Protein AF-R7QUZ7-F1 (afdb_monomer_lite)

Radius of gyration: 12.47 Å; chains: 1; bounding box: 28×32×30 Å

Secondary structure (DSSP, 8-state):
--EEEPS--HHHHHHHHHHHHHHHTTS----EEEE-GGGTTHHHHHHHHHHHHTTS--GGGGTTEEEES-HHHHHHHHHHHHHTT-

Foldseek 3Di:
DAAEQEDDDVVSVVVLVVQLVCCLVVNDVQAREYQQDPNSCVVVVVVVVVCCVVPVDHPVSCLSYYYYNDPVVVVVSRVVSVVVVD

Structure (mmCIF, N/CA/C/O backbone):
data_AF-R7QUZ7-F1
#
_entry.id   AF-R7QUZ7-F1
#
loop_
_atom_site.group_PDB
_atom_site.id
_atom_site.type_symbol
_atom_site.label_atom_id
_atom_site.label_alt_id
_atom_site.label_comp_id
_atom_site.label_asym_id
_atom_site.label_entity_id
_atom_site.label_seq_id
_atom_site.pdbx_PDB_ins_code
_atom_site.Cartn_x
_atom_site.Cartn_y
_atom_site.Cartn_z
_atom_site.occupancy
_atom_site.B_iso_or_equiv
_atom_site.auth_seq_id
_atom_site.auth_comp_id
_atom_site.auth_asym_id
_atom_site.auth_atom_id
_atom_site.pdbx_PDB_model_num
ATOM 1 N N . MET A 1 1 ? -3.103 14.799 4.526 1.00 84.25 1 MET A N 1
ATOM 2 C CA . MET A 1 1 ? -1.720 14.294 4.388 1.00 84.25 1 MET A CA 1
ATOM 3 C C . MET A 1 1 ? -1.804 12.792 4.202 1.00 84.25 1 MET A C 1
ATOM 5 O O . MET A 1 1 ? -2.695 12.199 4.799 1.00 84.25 1 MET A O 1
ATOM 9 N N . ALA A 1 2 ? -0.940 12.219 3.373 1.00 94.81 2 ALA A N 1
ATOM 10 C CA . ALA A 1 2 ? -0.917 10.797 3.039 1.00 94.81 2 ALA A CA 1
ATOM 11 C C . ALA A 1 2 ? 0.537 10.322 2.931 1.00 94.81 2 ALA A C 1
ATOM 13 O O . ALA A 1 2 ? 1.426 11.139 2.688 1.00 94.81 2 ALA A O 1
ATOM 14 N N . TYR A 1 3 ? 0.749 9.023 3.108 1.00 97.38 3 TYR A N 1
ATOM 15 C CA . TYR A 1 3 ? 2.008 8.349 2.814 1.00 97.38 3 TYR A CA 1
ATOM 16 C C . TYR A 1 3 ? 1.922 7.752 1.415 1.00 97.38 3 TYR A C 1
ATOM 18 O O . TYR A 1 3 ? 0.924 7.111 1.090 1.00 97.38 3 TYR A O 1
ATOM 26 N N . VAL A 1 4 ? 2.947 7.968 0.593 1.00 97.38 4 VAL A N 1
ATOM 27 C CA . VAL A 1 4 ? 3.011 7.430 -0.768 1.00 97.38 4 VAL A CA 1
ATOM 28 C C . VAL A 1 4 ? 4.357 6.743 -0.950 1.00 97.38 4 VAL A C 1
ATOM 30 O O . VAL A 1 4 ? 5.394 7.392 -0.843 1.00 97.38 4 VAL A O 1
ATOM 33 N N . ALA A 1 5 ? 4.332 5.441 -1.216 1.00 98.00 5 ALA A N 1
ATOM 34 C CA . ALA A 1 5 ? 5.505 4.649 -1.549 1.00 98.00 5 ALA A CA 1
ATOM 35 C C . ALA A 1 5 ? 5.596 4.477 -3.068 1.00 98.00 5 ALA A C 1
ATOM 37 O O . ALA A 1 5 ? 4.655 4.001 -3.705 1.00 98.00 5 ALA A O 1
ATOM 38 N N . LEU A 1 6 ? 6.731 4.875 -3.638 1.00 97.88 6 LEU A N 1
ATOM 39 C CA . LEU A 1 6 ? 7.115 4.531 -5.005 1.00 97.88 6 LEU A CA 1
ATOM 40 C C . LEU A 1 6 ? 7.931 3.230 -4.989 1.00 97.88 6 LEU A C 1
ATOM 42 O O . LEU A 1 6 ? 8.518 2.913 -3.951 1.00 97.88 6 LEU A O 1
ATOM 46 N N . PRO A 1 7 ? 8.033 2.508 -6.122 1.00 97.69 7 PRO A N 1
ATOM 47 C CA . PRO A 1 7 ? 8.902 1.344 -6.228 1.00 97.69 7 PRO A CA 1
ATOM 48 C C . PRO A 1 7 ? 10.304 1.627 -5.697 1.00 97.69 7 PRO A C 1
ATOM 50 O O . PRO A 1 7 ? 10.938 2.622 -6.054 1.00 97.69 7 PRO A O 1
ATOM 53 N N . GLY A 1 8 ? 10.780 0.741 -4.831 1.00 96.25 8 GLY A N 1
ATOM 54 C CA . GLY A 1 8 ? 11.993 0.970 -4.066 1.00 96.25 8 GLY A CA 1
ATOM 55 C C . GLY A 1 8 ? 12.599 -0.314 -3.520 1.00 96.25 8 GLY A C 1
ATOM 56 O O . GLY A 1 8 ? 12.080 -1.415 -3.710 1.00 96.25 8 GLY A O 1
ATOM 57 N N . ALA A 1 9 ? 13.736 -0.151 -2.851 1.00 96.06 9 ALA A N 1
ATOM 58 C CA . ALA A 1 9 ? 14.458 -1.227 -2.183 1.00 96.06 9 ALA A CA 1
ATOM 59 C C . ALA A 1 9 ? 13.728 -1.664 -0.888 1.00 96.06 9 ALA A C 1
ATOM 61 O O . ALA A 1 9 ? 12.729 -1.048 -0.509 1.00 96.06 9 ALA A O 1
ATOM 62 N N . PRO A 1 10 ? 14.224 -2.683 -0.156 1.00 96.56 10 PRO A N 1
ATOM 63 C CA . PRO A 1 10 ? 13.580 -3.156 1.072 1.00 96.56 10 PRO A CA 1
ATOM 64 C C . PRO A 1 10 ? 13.309 -2.072 2.123 1.00 96.56 10 PRO A C 1
ATOM 66 O O . PRO A 1 10 ? 12.310 -2.173 2.821 1.00 96.56 10 PRO A O 1
ATOM 69 N N . GLY A 1 11 ? 14.126 -1.014 2.198 1.00 97.81 11 GLY A N 1
ATOM 70 C CA . GLY A 1 11 ? 13.877 0.109 3.112 1.00 97.81 11 GLY A CA 1
ATOM 71 C C . GLY A 1 11 ? 12.552 0.832 2.844 1.00 97.81 11 GLY A C 1
ATOM 72 O O . GLY A 1 11 ? 11.834 1.160 3.774 1.00 97.81 11 GLY A O 1
ATOM 73 N N . THR A 1 12 ? 12.158 0.997 1.579 1.00 97.50 12 THR A N 1
ATOM 74 C CA . THR A 1 12 ? 10.854 1.591 1.241 1.00 97.50 12 THR A CA 1
ATOM 75 C C . THR A 1 12 ? 9.697 0.678 1.647 1.00 97.50 12 THR A C 1
ATOM 77 O O . THR A 1 12 ? 8.639 1.157 2.051 1.00 97.50 12 THR A O 1
ATOM 80 N N . LEU A 1 13 ? 9.889 -0.642 1.534 1.00 96.31 13 LEU A N 1
ATOM 81 C CA . LEU A 1 13 ? 8.899 -1.620 1.979 1.00 96.31 13 LEU A CA 1
ATOM 82 C C . LEU A 1 13 ? 8.757 -1.622 3.509 1.00 96.31 13 LEU A C 1
ATOM 84 O O . LEU A 1 13 ? 7.636 -1.695 4.004 1.00 96.31 13 LEU A O 1
ATOM 88 N N . ASP A 1 14 ? 9.871 -1.510 4.230 1.00 97.50 14 ASP A N 1
ATOM 89 C CA . ASP A 1 14 ? 9.920 -1.385 5.690 1.00 97.50 14 ASP A CA 1
ATOM 90 C C . ASP A 1 14 ? 9.117 -0.156 6.151 1.00 97.50 14 ASP A C 1
ATOM 92 O O . ASP A 1 14 ? 8.101 -0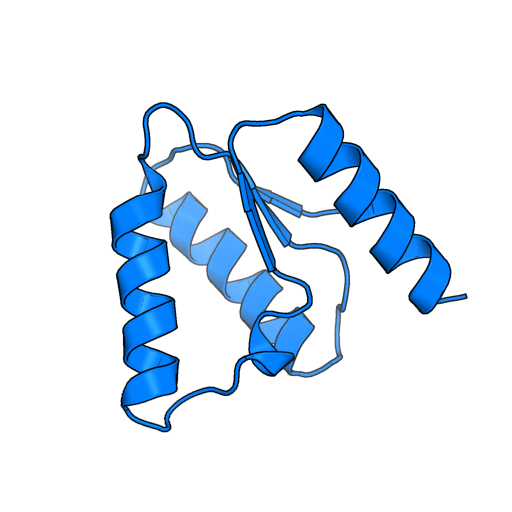.298 6.835 1.00 97.50 14 ASP A O 1
ATOM 96 N N . GLU A 1 15 ? 9.450 1.025 5.621 1.00 97.38 15 GLU A N 1
ATOM 97 C CA . GLU A 1 15 ? 8.786 2.293 5.948 1.00 97.38 15 GLU A CA 1
ATOM 98 C C . GLU A 1 15 ? 7.272 2.279 5.673 1.00 97.38 15 GLU A C 1
ATOM 100 O O . GLU A 1 15 ? 6.480 2.734 6.506 1.00 97.38 15 GLU A O 1
ATOM 105 N N . ILE A 1 16 ? 6.833 1.766 4.513 1.00 96.75 16 ILE A N 1
ATOM 106 C CA . ILE A 1 16 ? 5.395 1.718 4.200 1.00 96.75 16 ILE A CA 1
ATOM 107 C C . ILE A 1 16 ? 4.667 0.679 5.059 1.00 96.75 16 ILE A C 1
ATOM 109 O O . ILE A 1 16 ? 3.518 0.900 5.444 1.00 96.75 16 ILE A O 1
ATOM 113 N N . SER A 1 17 ? 5.318 -0.440 5.391 1.00 95.31 17 SER A N 1
ATOM 114 C CA . SER A 1 17 ? 4.721 -1.474 6.238 1.00 95.31 17 SER A CA 1
ATOM 115 C C . SER A 1 17 ? 4.489 -0.984 7.669 1.00 95.31 17 SER A C 1
ATOM 117 O O . SER A 1 17 ? 3.432 -1.267 8.240 1.00 95.31 17 SER A O 1
ATOM 119 N N . ASP A 1 18 ? 5.393 -0.153 8.193 1.00 96.38 18 ASP A N 1
ATOM 120 C CA . ASP A 1 18 ? 5.273 0.470 9.510 1.00 96.38 18 ASP A CA 1
ATOM 121 C C . ASP A 1 18 ? 4.056 1.394 9.593 1.00 96.38 18 ASP A C 1
ATOM 123 O O . ASP A 1 18 ? 3.222 1.268 10.497 1.00 96.38 18 ASP A O 1
ATOM 127 N N . VAL A 1 19 ? 3.884 2.298 8.624 1.00 95.88 19 VAL A N 1
ATOM 128 C CA . VAL A 1 19 ? 2.730 3.213 8.640 1.00 95.88 19 VAL A CA 1
ATOM 129 C C . VAL A 1 19 ? 1.408 2.487 8.377 1.00 95.88 19 VAL A C 1
ATOM 131 O O . VAL A 1 19 ? 0.388 2.877 8.944 1.00 95.88 19 VAL A O 1
ATOM 134 N N . ILE A 1 20 ? 1.407 1.391 7.607 1.00 95.00 20 ILE A N 1
ATOM 135 C CA . ILE A 1 20 ? 0.230 0.519 7.459 1.00 95.00 20 ILE A CA 1
ATOM 136 C C . ILE A 1 20 ? -0.120 -0.136 8.801 1.00 95.00 20 ILE A C 1
ATOM 138 O O . ILE A 1 20 ? -1.291 -0.158 9.187 1.00 95.00 20 ILE A O 1
ATOM 142 N N . ALA A 1 21 ? 0.869 -0.636 9.547 1.00 94.25 21 ALA A N 1
ATOM 143 C CA . ALA A 1 21 ? 0.644 -1.213 10.869 1.00 94.25 21 ALA A CA 1
ATOM 144 C C . ALA A 1 21 ? 0.071 -0.177 11.855 1.00 94.25 21 ALA A C 1
ATOM 146 O O . ALA A 1 21 ? -0.902 -0.460 12.559 1.00 94.25 21 ALA A O 1
ATOM 147 N N . LEU A 1 22 ? 0.594 1.053 11.854 1.00 94.00 22 LEU A N 1
ATOM 148 C CA . LEU A 1 22 ? 0.060 2.154 12.666 1.00 94.00 22 LEU A CA 1
ATOM 149 C C . LEU A 1 22 ? -1.366 2.552 12.258 1.00 94.00 22 LEU A C 1
ATOM 151 O O . LEU A 1 22 ? -2.191 2.856 13.127 1.00 94.00 22 LEU A O 1
ATOM 155 N N . ALA A 1 23 ? -1.679 2.525 10.960 1.00 91.00 23 ALA A N 1
ATOM 156 C CA . ALA A 1 23 ? -3.022 2.787 10.452 1.00 91.00 23 ALA A CA 1
ATOM 157 C C . ALA A 1 23 ? -4.026 1.710 10.887 1.00 91.00 23 ALA A C 1
ATOM 159 O O . ALA A 1 23 ? -5.156 2.053 11.244 1.00 91.00 23 ALA A O 1
ATOM 160 N N . ARG A 1 24 ? -3.607 0.436 10.920 1.00 89.38 24 ARG A N 1
ATOM 161 C CA . ARG A 1 24 ? -4.401 -0.697 11.433 1.00 89.38 24 ARG A CA 1
ATOM 162 C C . ARG A 1 24 ? -4.704 -0.572 12.922 1.00 89.38 24 ARG A C 1
ATOM 164 O O . ARG A 1 24 ? -5.828 -0.818 13.339 1.00 89.38 24 ARG A O 1
ATOM 171 N N . LEU A 1 25 ? -3.724 -0.140 13.716 1.00 90.56 25 LEU A N 1
ATOM 172 C CA . LEU A 1 25 ? -3.889 0.081 15.158 1.00 90.56 25 LEU A CA 1
ATOM 173 C C . LEU A 1 25 ? -4.705 1.341 15.496 1.00 90.56 25 LEU A C 1
ATOM 175 O O . LEU A 1 25 ? -4.958 1.615 16.666 1.00 90.56 25 LEU A O 1
ATOM 179 N N . GLY A 1 26 ? -5.092 2.136 14.493 1.00 87.06 26 GLY A N 1
ATOM 180 C CA . GLY A 1 26 ? -5.810 3.395 14.692 1.00 87.06 26 GLY A CA 1
ATOM 181 C C . GLY A 1 26 ? -4.948 4.532 15.252 1.00 87.06 26 GLY A C 1
ATOM 182 O O . GLY A 1 26 ? -5.484 5.597 15.548 1.00 87.06 26 GLY A O 1
ATOM 183 N N . ILE A 1 27 ? -3.630 4.339 15.361 1.00 88.31 27 ILE A N 1
ATOM 184 C CA . ILE A 1 27 ? -2.680 5.336 15.877 1.00 88.31 27 ILE A CA 1
ATOM 185 C C . ILE A 1 27 ? -2.461 6.441 14.837 1.00 88.31 27 ILE A C 1
ATOM 187 O O . ILE A 1 27 ? -2.552 7.624 15.157 1.00 88.31 27 ILE A O 1
ATOM 191 N N . ASP A 1 28 ? -2.237 6.062 13.574 1.00 84.75 28 ASP A N 1
ATOM 192 C CA . ASP A 1 28 ? -2.127 7.002 12.456 1.00 84.75 28 ASP A CA 1
ATOM 193 C C . ASP A 1 28 ? -2.919 6.520 11.238 1.00 84.75 28 ASP A C 1
ATOM 195 O O . ASP A 1 28 ? -2.394 5.921 10.313 1.00 84.75 28 ASP A O 1
ATOM 199 N N . GLY A 1 29 ? -4.224 6.784 11.210 1.00 83.50 29 GLY A N 1
ATOM 200 C CA . GLY A 1 29 ? -5.058 6.420 10.050 1.00 83.50 29 GLY A CA 1
ATOM 201 C C . GLY A 1 29 ? -4.905 7.326 8.812 1.00 83.50 29 GLY A C 1
ATOM 202 O O . GLY A 1 29 ? -5.917 7.624 8.180 1.00 83.50 29 GLY A O 1
ATOM 203 N N . LYS A 1 30 ? -3.736 7.915 8.537 1.00 93.50 30 LYS A N 1
ATOM 204 C CA . LYS A 1 30 ? -3.532 8.600 7.248 1.00 93.50 30 LYS A CA 1
ATOM 205 C C . LYS A 1 30 ? -3.637 7.580 6.103 1.00 93.50 30 LYS A C 1
ATOM 207 O O . LYS A 1 30 ? -3.319 6.412 6.306 1.00 93.50 30 LYS A O 1
ATOM 212 N N . PRO A 1 31 ? -4.059 8.004 4.902 1.00 96.38 31 PRO A N 1
ATOM 213 C CA . PRO A 1 31 ? -4.021 7.145 3.725 1.00 96.38 31 PRO A CA 1
ATOM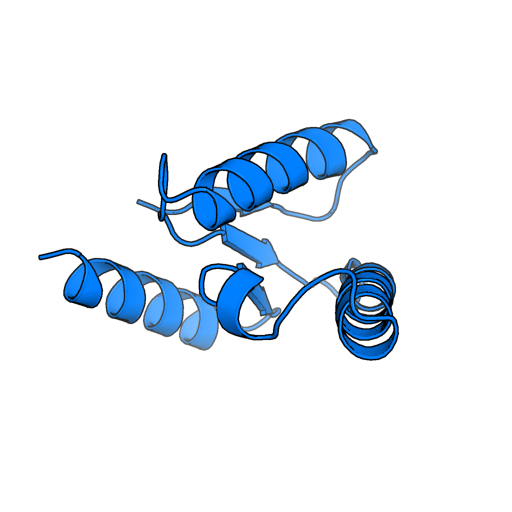 214 C C . PRO A 1 31 ? -2.588 6.701 3.426 1.00 96.38 31 PRO A C 1
ATOM 216 O O . PRO A 1 31 ? -1.678 7.534 3.416 1.00 96.38 31 PRO A O 1
ATOM 219 N N . CYS A 1 32 ? -2.413 5.415 3.152 1.00 97.31 32 CYS A N 1
ATOM 220 C CA . CYS A 1 32 ? -1.180 4.793 2.692 1.00 97.31 32 CYS A CA 1
ATOM 221 C C . CYS A 1 32 ? -1.383 4.361 1.238 1.00 97.31 32 CYS A C 1
ATOM 223 O O . CYS A 1 32 ? -2.285 3.583 0.937 1.00 97.31 32 CYS A O 1
ATOM 225 N N . VAL A 1 33 ? -0.563 4.868 0.329 1.00 98.12 33 VAL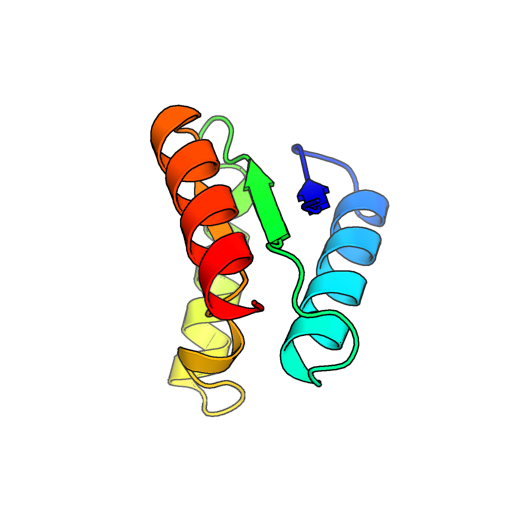 A N 1
ATOM 226 C CA . VAL A 1 33 ? -0.662 4.582 -1.103 1.00 98.12 33 VAL A CA 1
ATOM 227 C C . VAL A 1 33 ? 0.620 3.902 -1.556 1.00 98.12 33 VAL A C 1
ATOM 229 O O . VAL A 1 33 ? 1.710 4.403 -1.294 1.00 98.12 33 VAL A O 1
ATOM 232 N N . LEU A 1 34 ? 0.492 2.781 -2.255 1.00 98.38 34 LEU A N 1
ATOM 233 C CA . LEU A 1 34 ? 1.576 2.166 -3.007 1.00 98.38 34 LEU A CA 1
ATOM 234 C C . LEU A 1 34 ? 1.353 2.477 -4.487 1.00 98.38 34 LEU A C 1
ATOM 236 O O . LEU A 1 34 ? 0.372 2.024 -5.080 1.00 98.38 34 LEU A O 1
ATOM 240 N N . TYR A 1 35 ? 2.234 3.295 -5.060 1.00 98.38 35 TYR A N 1
ATOM 241 C CA . TYR A 1 35 ? 2.125 3.740 -6.444 1.00 98.38 35 TYR A CA 1
ATOM 242 C C . TYR A 1 35 ? 2.614 2.644 -7.396 1.00 98.38 35 TYR A C 1
ATOM 244 O O . TYR A 1 35 ? 3.810 2.366 -7.494 1.00 98.38 35 TYR A O 1
ATOM 252 N N . ASP A 1 36 ? 1.672 1.984 -8.061 1.00 98.19 36 ASP A N 1
ATOM 253 C CA . ASP A 1 36 ? 1.891 0.710 -8.746 1.00 98.19 36 ASP A CA 1
ATOM 254 C C . ASP A 1 36 ? 2.376 0.863 -10.191 1.00 98.19 36 ASP A C 1
ATOM 256 O O . ASP A 1 36 ? 1.656 0.588 -11.147 1.00 98.19 36 ASP A O 1
ATOM 260 N N . LEU A 1 37 ? 3.621 1.303 -10.363 1.00 96.94 37 LEU A N 1
ATOM 261 C CA . LEU A 1 37 ? 4.241 1.388 -11.687 1.00 96.94 37 LEU A CA 1
ATOM 262 C C . LEU A 1 37 ? 4.439 -0.007 -12.291 1.00 96.94 37 LEU A C 1
ATOM 264 O O . LEU A 1 37 ? 5.125 -0.845 -11.706 1.00 96.94 37 LEU A O 1
ATOM 268 N N . ASP A 1 38 ? 3.840 -0.238 -13.461 1.00 96.50 38 ASP A N 1
ATOM 269 C CA . ASP A 1 38 ? 3.944 -1.476 -14.248 1.00 96.50 38 ASP A CA 1
ATOM 270 C C . ASP A 1 38 ? 3.660 -2.766 -13.450 1.00 96.50 38 ASP A C 1
ATOM 272 O O . ASP A 1 38 ? 4.185 -3.840 -13.749 1.00 96.50 38 ASP A O 1
ATOM 276 N N . GLY A 1 39 ? 2.814 -2.672 -12.419 1.00 97.50 39 GLY A N 1
ATOM 277 C CA . GLY A 1 39 ? 2.437 -3.805 -11.576 1.00 97.50 39 GLY A CA 1
ATOM 278 C C . GLY A 1 39 ? 3.480 -4.213 -10.527 1.00 97.50 39 GLY A C 1
ATOM 279 O O . GLY A 1 39 ? 3.396 -5.325 -9.996 1.00 97.50 39 GLY A O 1
ATOM 280 N N . PHE A 1 40 ? 4.457 -3.352 -10.215 1.00 98.00 40 PHE A N 1
ATOM 281 C CA . PHE A 1 40 ? 5.510 -3.605 -9.224 1.00 98.00 40 PHE A CA 1
ATOM 282 C C . PHE A 1 40 ? 4.978 -4.111 -7.869 1.00 98.00 40 PHE A C 1
ATOM 284 O O . PHE A 1 40 ? 5.572 -5.005 -7.264 1.00 98.00 40 PHE A O 1
ATOM 291 N N . TYR A 1 41 ? 3.846 -3.586 -7.394 1.00 98.06 41 TYR A N 1
ATOM 292 C CA . TYR A 1 41 ? 3.237 -3.941 -6.110 1.00 98.06 41 TYR A CA 1
ATOM 293 C C . TYR A 1 41 ? 2.179 -5.049 -6.200 1.00 98.06 41 TYR A C 1
ATOM 295 O O . TYR A 1 41 ? 1.659 -5.477 -5.166 1.00 98.06 41 TYR A O 1
ATOM 303 N N . GLN A 1 42 ? 1.882 -5.589 -7.386 1.00 98.12 42 GLN A N 1
ATOM 304 C CA . GLN A 1 42 ? 0.925 -6.695 -7.529 1.00 98.12 42 GLN A CA 1
ATOM 305 C C . GLN A 1 42 ? 1.313 -7.952 -6.725 1.00 98.12 42 G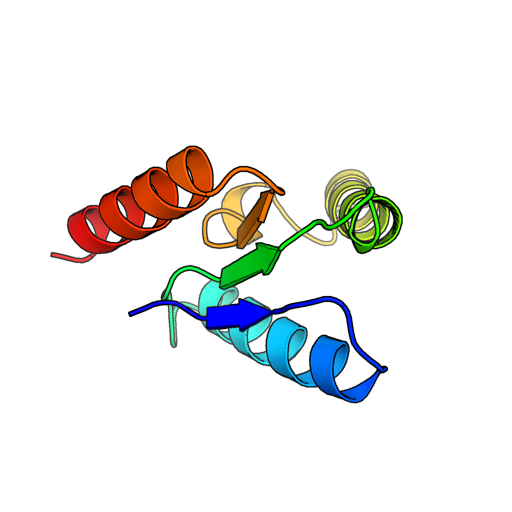LN A C 1
ATOM 307 O O . GLN A 1 42 ? 0.431 -8.530 -6.082 1.00 98.12 42 GLN A O 1
ATOM 312 N N . PRO A 1 43 ? 2.593 -8.376 -6.651 1.00 97.56 43 PRO A N 1
ATOM 313 C CA . PRO A 1 43 ? 2.986 -9.478 -5.772 1.00 97.56 43 PRO A CA 1
ATOM 314 C C . PRO A 1 43 ? 2.692 -9.196 -4.293 1.00 97.56 43 PRO A C 1
ATOM 316 O O . PRO A 1 43 ? 2.217 -10.077 -3.579 1.00 97.56 43 PRO A O 1
ATOM 319 N N . LEU A 1 44 ? 2.905 -7.959 -3.835 1.00 96.69 44 LEU A N 1
ATOM 320 C CA . LEU A 1 44 ? 2.594 -7.553 -2.463 1.00 96.69 44 LEU A CA 1
ATOM 321 C C . LEU A 1 44 ? 1.080 -7.534 -2.210 1.00 96.69 44 LEU A C 1
ATOM 323 O O . LEU A 1 44 ? 0.627 -8.003 -1.167 1.00 96.69 44 LEU A O 1
ATOM 327 N N . LYS A 1 45 ? 0.278 -7.099 -3.189 1.00 96.94 45 LYS A N 1
ATOM 328 C CA . LYS A 1 45 ? -1.185 -7.220 -3.133 1.00 96.94 45 LYS A CA 1
ATOM 329 C C . LYS A 1 45 ? -1.618 -8.673 -2.913 1.00 96.94 45 LYS A C 1
ATOM 331 O O . LYS A 1 45 ? -2.475 -8.932 -2.072 1.00 96.94 45 LYS A O 1
ATOM 336 N N . LYS A 1 46 ? -0.980 -9.632 -3.596 1.00 98.25 46 LYS A N 1
ATOM 337 C CA . LYS A 1 46 ? -1.232 -11.070 -3.385 1.00 98.25 46 LYS A CA 1
ATOM 338 C C . LYS A 1 46 ? -0.856 -11.548 -1.987 1.00 98.25 46 LYS A C 1
ATOM 340 O O . LYS A 1 46 ? -1.543 -12.411 -1.446 1.00 98.25 46 LYS A O 1
ATOM 345 N N . VAL A 1 47 ? 0.181 -10.979 -1.377 1.00 97.25 47 VAL A N 1
ATOM 346 C CA . VAL A 1 47 ? 0.507 -11.246 0.031 1.00 97.25 47 VAL A CA 1
ATOM 347 C C . VAL A 1 47 ? -0.616 -10.755 0.951 1.00 97.25 47 VAL A C 1
ATOM 349 O O . VAL A 1 47 ? -1.037 -11.509 1.825 1.00 97.25 47 VAL A O 1
ATOM 352 N N . PHE A 1 48 ? -1.158 -9.552 0.735 1.00 96.25 48 PHE A N 1
ATOM 353 C CA . PHE A 1 48 ? -2.281 -9.037 1.533 1.00 96.25 48 PHE A CA 1
ATOM 354 C C . PHE A 1 48 ? -3.551 -9.878 1.365 1.00 96.25 48 PHE A C 1
ATOM 356 O O . PHE A 1 48 ? -4.167 -10.259 2.357 1.00 96.25 48 PHE A O 1
ATOM 363 N N . GLU A 1 49 ? -3.904 -10.244 0.130 1.00 97.50 49 GLU A N 1
ATOM 364 C CA . GLU A 1 49 ? -5.015 -11.166 -0.148 1.00 97.50 49 GLU A CA 1
ATOM 365 C C . GLU A 1 49 ? -4.812 -12.500 0.590 1.00 97.50 49 GLU A C 1
ATOM 367 O O . GLU A 1 49 ? -5.708 -12.969 1.291 1.00 97.50 49 GLU A O 1
ATOM 372 N N . LYS A 1 50 ? -3.595 -13.062 0.554 1.00 98.50 50 LYS A N 1
ATOM 373 C CA . LYS A 1 50 ? -3.274 -14.307 1.261 1.00 98.50 50 LYS A CA 1
ATOM 374 C C . LYS A 1 50 ? -3.397 -14.186 2.781 1.00 98.50 50 LYS A C 1
ATOM 376 O O . LYS A 1 50 ? -3.817 -15.153 3.422 1.00 98.50 50 LYS A O 1
ATOM 381 N N . MET A 1 51 ? -3.026 -13.043 3.363 1.00 97.56 51 MET A N 1
ATOM 382 C CA . MET A 1 51 ? -3.200 -12.780 4.798 1.00 97.56 51 MET A CA 1
ATOM 383 C C . MET A 1 51 ? -4.679 -12.819 5.183 1.00 97.56 51 MET A C 1
ATOM 385 O O . MET A 1 51 ? -5.017 -13.398 6.214 1.00 97.56 51 MET A O 1
ATOM 389 N N . ILE A 1 52 ? -5.547 -12.259 4.336 1.00 97.38 52 ILE A N 1
ATOM 390 C CA . ILE A 1 52 ? -6.996 -12.251 4.548 1.00 97.38 52 ILE A CA 1
ATOM 391 C C . ILE A 1 52 ? -7.564 -13.665 4.418 1.00 97.38 52 ILE A C 1
ATOM 393 O O . ILE A 1 52 ? -8.203 -14.156 5.346 1.00 97.38 52 ILE A O 1
ATOM 397 N N . ASP A 1 53 ? -7.250 -14.363 3.326 1.00 98.25 53 ASP A N 1
ATOM 398 C CA . ASP A 1 53 ? -7.726 -15.730 3.073 1.00 98.25 53 ASP A CA 1
ATOM 399 C C . ASP A 1 53 ? -7.292 -16.726 4.156 1.00 98.25 53 ASP A C 1
ATOM 401 O O . ASP A 1 53 ? -7.965 -17.723 4.413 1.00 98.25 53 ASP A O 1
ATOM 405 N N . SER A 1 54 ? -6.147 -16.471 4.790 1.00 98.38 54 SER A N 1
ATOM 406 C CA . SER A 1 54 ? -5.595 -17.327 5.843 1.00 98.38 54 SER A CA 1
ATOM 407 C C . SER A 1 54 ? -6.036 -16.910 7.255 1.00 98.38 54 SER A C 1
ATOM 409 O O . SER A 1 54 ? -5.601 -17.529 8.223 1.00 98.38 54 SER A O 1
ATOM 411 N N . GLY A 1 55 ? -6.877 -15.877 7.395 1.00 97.31 55 GLY A N 1
ATOM 412 C CA . GLY A 1 55 ? -7.414 -15.423 8.683 1.00 97.31 55 GLY A CA 1
ATOM 413 C C . GLY A 1 55 ? -6.450 -14.599 9.546 1.00 97.31 55 GLY A C 1
ATOM 414 O O . GLY A 1 55 ? -6.706 -14.419 10.733 1.00 97.31 55 GLY A O 1
ATOM 415 N N . PHE A 1 56 ? -5.349 -14.094 8.980 1.00 96.44 56 PHE A N 1
ATOM 416 C CA . PHE A 1 56 ? -4.388 -13.231 9.687 1.00 96.44 56 PHE A CA 1
ATOM 417 C C . PHE A 1 56 ? -4.725 -11.736 9.597 1.00 96.44 56 PHE A C 1
ATOM 419 O O . PHE A 1 56 ? -4.131 -10.923 10.309 1.00 96.44 56 PHE A O 1
ATOM 426 N N . ALA A 1 57 ? -5.646 -11.362 8.711 1.00 95.50 57 ALA A N 1
ATOM 427 C CA . ALA A 1 57 ? -6.127 -9.999 8.546 1.00 95.50 57 ALA A CA 1
ATOM 428 C C . ALA A 1 57 ? -7.574 -9.994 8.038 1.00 95.50 57 ALA A C 1
ATOM 430 O O . ALA A 1 57 ? -8.070 -10.995 7.523 1.00 95.50 57 ALA A O 1
ATOM 431 N N . TYR A 1 58 ? -8.232 -8.846 8.138 1.00 95.38 58 TYR A N 1
ATOM 432 C CA . TYR A 1 58 ? -9.545 -8.608 7.539 1.00 95.38 58 TYR A CA 1
ATOM 433 C C . TYR A 1 58 ? -9.445 -7.559 6.430 1.00 95.38 58 TYR A C 1
ATOM 435 O O . TYR A 1 58 ? -8.528 -6.745 6.421 1.00 95.38 58 TYR A O 1
ATOM 443 N N . GLN A 1 59 ? -10.416 -7.522 5.513 1.00 94.25 59 GLN A N 1
ATOM 444 C CA . GLN A 1 59 ? -10.484 -6.476 4.476 1.00 94.25 59 GLN A CA 1
ATOM 445 C C . GLN A 1 59 ? -10.430 -5.058 5.081 1.00 94.25 59 GLN A C 1
ATOM 447 O O . GLN A 1 59 ? -9.756 -4.174 4.557 1.00 94.25 59 GLN A O 1
ATOM 452 N N . GLU A 1 60 ? -11.079 -4.865 6.233 1.00 93.06 60 GLU A N 1
ATOM 453 C CA . GLU A 1 60 ? -11.107 -3.591 6.962 1.00 93.06 60 GLU A CA 1
ATOM 454 C C . GLU A 1 60 ? -9.717 -3.144 7.451 1.00 93.06 60 GLU A C 1
ATOM 456 O O . GLU A 1 60 ? -9.453 -1.943 7.522 1.00 93.06 60 GLU A O 1
ATOM 461 N N . ASP A 1 61 ? -8.795 -4.080 7.708 1.00 92.19 61 ASP A N 1
ATOM 462 C CA . ASP A 1 61 ? -7.423 -3.757 8.121 1.00 92.19 61 ASP A CA 1
ATOM 463 C C . ASP A 1 61 ? -6.680 -2.958 7.041 1.00 92.19 61 ASP A C 1
ATOM 465 O O . ASP A 1 61 ? -5.820 -2.130 7.340 1.00 92.19 61 ASP A O 1
ATOM 469 N N . PHE A 1 62 ? -7.035 -3.168 5.773 1.00 94.31 62 PHE A N 1
ATOM 470 C CA . PHE A 1 62 ? -6.418 -2.500 4.632 1.00 94.31 62 PHE A CA 1
ATOM 471 C C . PHE A 1 62 ? -7.250 -1.326 4.115 1.00 94.31 62 PHE A C 1
ATOM 473 O O . PHE A 1 62 ? -6.927 -0.763 3.076 1.00 94.31 62 PHE A O 1
ATOM 480 N N . ARG A 1 63 ? -8.294 -0.888 4.835 1.00 93.88 63 ARG A N 1
ATOM 481 C CA . ARG A 1 63 ? -9.169 0.210 4.382 1.00 93.88 63 ARG A CA 1
ATOM 482 C C . ARG A 1 63 ? -8.403 1.500 4.068 1.00 93.88 63 ARG A C 1
ATOM 484 O O . ARG A 1 63 ? -8.779 2.240 3.162 1.00 93.88 63 ARG A O 1
ATOM 491 N N . ASN A 1 64 ? -7.335 1.772 4.815 1.00 95.56 64 ASN A N 1
ATOM 492 C CA . ASN A 1 64 ? -6.493 2.954 4.643 1.00 95.56 64 ASN A CA 1
ATOM 493 C C . ASN A 1 64 ? -5.355 2.732 3.640 1.00 95.56 64 ASN A C 1
ATOM 495 O O . ASN A 1 64 ? -4.532 3.625 3.477 1.00 95.56 64 ASN A O 1
ATOM 499 N N . VAL A 1 65 ? -5.322 1.589 2.954 1.00 96.94 65 VAL A N 1
ATOM 500 C CA . VAL A 1 65 ? -4.292 1.223 1.983 1.00 96.94 65 VAL A CA 1
ATOM 501 C C . VAL A 1 65 ? -4.880 1.208 0.574 1.00 96.94 65 VAL A C 1
ATOM 503 O O . VAL A 1 65 ? -5.922 0.602 0.339 1.00 96.94 65 VAL A O 1
ATOM 506 N N . LEU A 1 66 ? -4.198 1.852 -0.371 1.00 97.94 66 LEU A N 1
ATOM 507 C CA . LEU A 1 66 ? -4.507 1.785 -1.798 1.00 97.94 66 LEU A CA 1
ATOM 508 C C . LEU A 1 66 ? -3.263 1.355 -2.578 1.00 97.94 66 LEU A C 1
ATOM 510 O O . LEU A 1 66 ? -2.173 1.864 -2.335 1.00 97.94 66 LEU A O 1
ATOM 514 N N . ILE A 1 67 ? -3.441 0.450 -3.540 1.00 98.19 67 ILE A N 1
ATOM 515 C CA . ILE A 1 67 ? -2.424 0.095 -4.536 1.00 98.19 67 ILE A CA 1
ATOM 516 C C . ILE A 1 67 ? -2.988 0.495 -5.894 1.00 98.19 67 ILE A C 1
ATOM 518 O O . ILE A 1 67 ? -3.969 -0.106 -6.330 1.00 98.19 67 ILE A O 1
ATOM 522 N N . SER A 1 68 ? -2.414 1.519 -6.524 1.00 98.19 68 SER A N 1
ATOM 523 C CA . SER A 1 68 ? -2.901 2.038 -7.806 1.00 98.19 68 SER A CA 1
ATOM 524 C C . SER A 1 68 ? -1.807 2.781 -8.568 1.00 98.19 68 SER A C 1
ATOM 526 O O . SER A 1 68 ? -0.897 3.354 -7.968 1.00 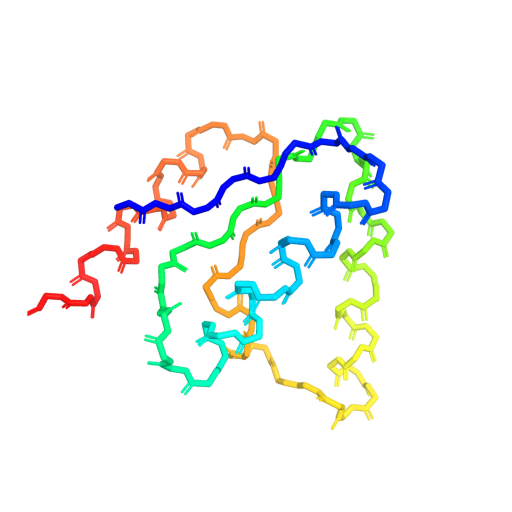98.19 68 SER A O 1
ATOM 528 N N . SER A 1 69 ? -1.905 2.771 -9.895 1.00 97.88 69 SER A N 1
ATOM 529 C CA . SER A 1 69 ? -1.113 3.597 -10.809 1.00 97.88 69 SER A CA 1
ATOM 530 C C . SER A 1 69 ? -1.866 4.849 -11.277 1.00 97.88 69 SER A C 1
ATOM 532 O O . SER A 1 69 ? -1.296 5.675 -11.984 1.00 97.88 69 SER A O 1
ATOM 534 N N . ASP A 1 70 ? -3.151 4.977 -10.940 1.00 98.12 70 ASP A N 1
ATOM 535 C CA . ASP A 1 70 ? -4.017 6.064 -11.389 1.00 98.12 70 ASP A CA 1
ATOM 536 C C . ASP A 1 70 ? -3.987 7.224 -10.385 1.00 98.12 70 ASP A C 1
ATOM 538 O O . ASP A 1 70 ? -4.428 7.117 -9.239 1.00 98.12 70 ASP A O 1
ATOM 542 N N . ILE A 1 71 ? -3.456 8.363 -10.829 1.00 96.94 71 ILE A N 1
ATOM 543 C CA . ILE A 1 71 ? -3.333 9.573 -10.012 1.00 96.94 71 ILE A CA 1
ATOM 544 C C . ILE A 1 71 ? -4.704 10.134 -9.611 1.00 96.94 71 ILE A C 1
ATOM 546 O O . ILE A 1 71 ? -4.833 10.677 -8.510 1.00 96.94 71 ILE A O 1
ATOM 550 N N . GLU A 1 72 ? -5.729 9.998 -10.455 1.00 97.88 72 GLU A N 1
ATOM 551 C CA . GLU A 1 72 ? -7.081 10.463 -10.137 1.00 97.88 72 GLU A CA 1
ATOM 552 C C . GLU A 1 72 ? -7.710 9.597 -9.041 1.00 97.88 72 GLU A C 1
ATOM 554 O O . GLU A 1 72 ? -8.246 10.130 -8.064 1.00 97.88 72 GLU A O 1
ATOM 559 N N . GLU A 1 73 ? -7.567 8.271 -9.141 1.00 98.12 73 GLU A N 1
ATOM 560 C CA . GLU A 1 73 ? -8.010 7.329 -8.106 1.00 98.12 73 GLU A CA 1
ATOM 561 C C . GLU A 1 73 ? -7.304 7.601 -6.771 1.00 98.12 73 GLU A C 1
ATOM 563 O O . GLU A 1 73 ? -7.949 7.678 -5.720 1.00 98.12 73 GLU A O 1
ATOM 568 N N . ILE A 1 74 ? -5.986 7.814 -6.808 1.00 98.12 74 ILE A N 1
ATOM 569 C CA . ILE A 1 74 ? -5.182 8.143 -5.627 1.00 98.12 74 ILE A CA 1
ATOM 570 C C . ILE A 1 74 ? -5.663 9.448 -4.987 1.00 98.12 74 ILE A C 1
ATOM 572 O O . ILE A 1 74 ? -5.855 9.507 -3.768 1.00 98.12 74 ILE A O 1
ATOM 576 N N . GLY A 1 75 ? -5.893 10.489 -5.790 1.00 97.56 75 GLY A N 1
ATOM 577 C CA . GLY A 1 75 ? -6.413 11.768 -5.313 1.00 97.56 75 GLY A CA 1
ATOM 578 C C . GLY A 1 75 ? -7.778 11.618 -4.639 1.00 97.56 75 GLY A C 1
ATOM 579 O O . GLY A 1 75 ? -7.969 12.080 -3.509 1.00 97.56 75 GLY A O 1
ATOM 580 N N . ALA A 1 76 ? -8.704 10.908 -5.287 1.00 97.69 76 ALA A N 1
ATOM 581 C CA . ALA A 1 76 ? -10.036 10.642 -4.752 1.00 97.69 76 ALA A CA 1
ATOM 582 C C . ALA A 1 76 ? -9.987 9.838 -3.441 1.00 97.69 76 ALA A C 1
ATOM 584 O O . ALA A 1 76 ? -10.699 10.155 -2.483 1.00 97.69 76 ALA A O 1
ATOM 585 N N . PHE A 1 77 ? -9.115 8.831 -3.363 1.00 97.56 77 PHE A N 1
ATOM 586 C CA . PHE A 1 77 ? -8.916 8.023 -2.164 1.00 97.56 77 PHE A CA 1
ATOM 587 C C . PHE A 1 77 ? -8.407 8.853 -0.982 1.00 97.56 77 PHE A C 1
ATOM 589 O O . PHE A 1 77 ? -8.956 8.766 0.121 1.00 97.56 77 PHE A O 1
ATOM 596 N N . ILE A 1 78 ? -7.394 9.694 -1.208 1.00 96.44 78 ILE A N 1
ATOM 597 C CA . ILE A 1 78 ? -6.827 10.558 -0.167 1.00 96.44 78 ILE A CA 1
ATOM 598 C C . ILE A 1 78 ? -7.884 11.533 0.363 1.00 96.44 78 ILE A C 1
ATOM 600 O O . ILE A 1 78 ? -8.002 11.712 1.579 1.00 96.44 78 ILE A O 1
ATOM 604 N N . GLU A 1 79 ? -8.675 12.138 -0.525 1.00 95.50 79 GLU A N 1
ATOM 605 C CA . GLU A 1 79 ? -9.737 13.071 -0.145 1.00 95.50 79 GLU A CA 1
ATOM 606 C C . GLU A 1 79 ? -10.859 12.392 0.643 1.00 95.50 79 GLU A C 1
ATOM 608 O O . GLU A 1 79 ? -11.242 12.883 1.709 1.00 95.50 79 GLU A O 1
ATOM 613 N N . LYS A 1 80 ? -11.322 11.220 0.192 1.00 94.00 80 LYS A N 1
ATOM 614 C CA . LYS A 1 80 ? -12.343 10.432 0.896 1.00 94.00 80 LYS A CA 1
ATOM 615 C C . LYS A 1 80 ? -11.930 10.142 2.341 1.00 94.00 80 LYS A C 1
ATOM 617 O O . LYS A 1 80 ? -12.666 10.445 3.278 1.00 94.00 80 LYS A O 1
ATOM 622 N N . ARG A 1 81 ? -10.719 9.619 2.538 1.00 92.75 81 ARG A N 1
ATOM 623 C CA . ARG A 1 81 ? -10.193 9.274 3.869 1.00 92.75 81 ARG A CA 1
ATOM 624 C C . ARG A 1 81 ? -9.917 10.494 4.745 1.00 92.75 81 ARG A C 1
ATOM 626 O O . ARG A 1 81 ? -9.986 10.401 5.968 1.00 92.75 81 ARG A O 1
ATOM 633 N N . ARG A 1 82 ? -9.628 11.652 4.142 1.00 86.62 82 ARG A N 1
ATOM 634 C CA . ARG A 1 82 ? -9.510 12.923 4.867 1.00 86.62 82 ARG A CA 1
ATOM 635 C C . ARG A 1 82 ? -10.854 13.375 5.439 1.00 86.62 82 ARG A C 1
ATOM 637 O O . ARG A 1 82 ? -10.876 13.879 6.558 1.00 86.62 82 ARG A O 1
ATOM 644 N N . MET A 1 83 ? -11.948 13.206 4.695 1.00 85.00 83 MET A N 1
ATOM 645 C CA . MET A 1 83 ? -13.289 13.604 5.141 1.00 85.00 83 MET A CA 1
ATOM 646 C C . MET A 1 83 ? -13.843 12.695 6.244 1.00 85.00 83 MET A C 1
ATOM 648 O O . MET A 1 83 ? -14.474 13.196 7.163 1.00 85.00 83 MET A O 1
ATOM 652 N N . GLU A 1 84 ? -13.552 11.392 6.205 1.00 82.50 84 GLU A N 1
ATOM 653 C CA . GLU A 1 84 ? -13.993 10.416 7.222 1.00 82.50 84 GLU A CA 1
ATOM 654 C C . GLU A 1 84 ? -13.376 10.640 8.618 1.00 82.50 84 GLU A C 1
ATOM 656 O O . GLU A 1 84 ? -13.857 10.090 9.605 1.00 82.50 84 GLU A O 1
ATOM 661 N N . LYS A 1 8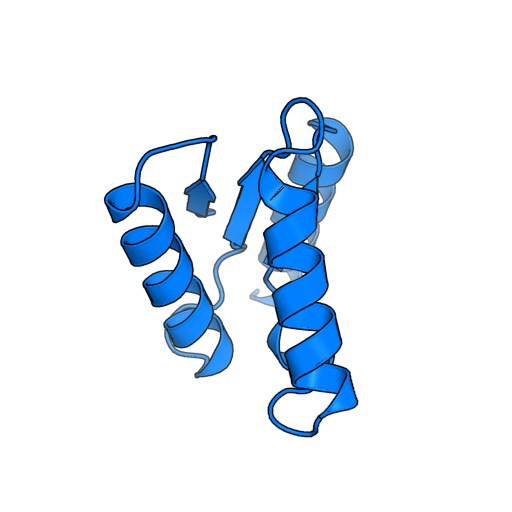5 ? -12.302 11.433 8.712 1.00 66.19 85 LYS A N 1
ATOM 662 C CA . LYS A 1 85 ? -11.608 11.759 9.967 1.00 66.19 85 LYS A CA 1
ATOM 663 C C . LYS A 1 85 ? -12.006 13.102 10.591 1.00 66.19 85 LYS A C 1
ATOM 665 O O . LYS A 1 85 ? -11.423 13.469 11.612 1.00 66.19 85 LYS A O 1
ATOM 670 N N . LYS A 1 86 ? -12.909 13.853 9.960 1.00 52.69 86 LYS A N 1
ATOM 671 C CA . LYS A 1 86 ? -13.386 15.150 10.451 1.00 52.69 86 LYS A CA 1
ATOM 672 C C . LYS A 1 86 ? -14.681 14.980 11.233 1.00 52.69 86 LYS A C 1
ATOM 674 O O . LYS A 1 86 ? -14.812 15.683 12.256 1.00 52.69 86 LYS A O 1
#

pLDDT: mean 94.55, std 6.68, range [52.69, 98.5]

Sequence (86 aa):
MAYVALPGAPGTLDEISDVIALARLGIDGKPCVLYDLDGFYQPLKKVFEKMIDSGFAYQEDFRNVLISSDIEEIGAFIEKRRMEKK